Protein AF-A0A528KNQ8-F1 (afdb_monomer_lite)

pLDDT: mean 80.86, std 18.74, range [38.0, 96.81]

Secondary structure (DSSP, 8-state):
--BS---SS-----TT-BHHHHHHHTTS-HHHHHHHHTTSS---HHHHHHHHHHTT--HHHHHHHH--

Radius of gyration: 11.31 Å; chains: 1; bounding box: 28×27×25 Å

Structure (mmCIF, N/CA/C/O backbone):
data_AF-A0A528KNQ8-F1
#
_entry.id   AF-A0A528KNQ8-F1
#
loop_
_atom_site.group_PDB
_atom_site.id
_atom_site.type_symbol
_atom_site.label_atom_id
_atom_site.label_alt_id
_atom_site.label_comp_id
_atom_site.label_asym_id
_atom_site.label_entity_id
_atom_site.label_seq_id
_atom_site.pdbx_PDB_ins_code
_atom_site.Cartn_x
_atom_site.Cartn_y
_atom_site.Cartn_z
_atom_site.occupancy
_atom_site.B_iso_or_equiv
_atom_site.auth_seq_id
_atom_site.auth_comp_id
_atom_site.auth_asym_id
_atom_site.auth_atom_id
_atom_site.pdbx_PDB_model_num
ATOM 1 N N . MET A 1 1 ? 0.238 17.415 4.861 1.00 39.62 1 MET A N 1
ATOM 2 C CA . MET A 1 1 ? -0.732 16.317 4.660 1.00 39.62 1 MET A CA 1
ATOM 3 C C . MET A 1 1 ? 0.031 15.128 4.089 1.00 39.62 1 MET A C 1
ATOM 5 O O . MET A 1 1 ? 0.601 15.309 3.017 1.00 39.62 1 MET A O 1
ATOM 9 N N . PRO A 1 2 ? 0.144 13.983 4.787 1.00 45.91 2 PRO A N 1
ATOM 10 C CA . PRO A 1 2 ? 0.867 12.825 4.263 1.00 45.91 2 PRO A CA 1
ATOM 11 C C . PRO A 1 2 ? 0.072 12.235 3.089 1.00 45.91 2 PRO A C 1
ATOM 13 O O . PRO A 1 2 ? -1.058 11.774 3.258 1.00 45.91 2 PRO A O 1
ATOM 16 N N . ARG A 1 3 ? 0.626 12.358 1.878 1.00 53.22 3 ARG A N 1
ATOM 17 C CA . ARG A 1 3 ? 0.079 11.766 0.651 1.00 53.22 3 ARG A CA 1
ATOM 18 C C . ARG A 1 3 ? 0.498 10.307 0.593 1.00 53.22 3 ARG A C 1
ATOM 20 O O . ARG A 1 3 ? 1.674 10.034 0.819 1.00 53.22 3 ARG A O 1
ATOM 27 N N . ALA A 1 4 ? -0.447 9.429 0.269 1.00 50.66 4 ALA A N 1
ATOM 28 C CA . ALA A 1 4 ? -0.107 8.055 -0.037 1.00 50.66 4 ALA A CA 1
ATOM 29 C C . ALA A 1 4 ? 0.736 7.998 -1.329 1.00 50.66 4 ALA A C 1
ATOM 31 O O . ALA A 1 4 ? 0.520 8.768 -2.266 1.00 50.66 4 ALA A O 1
ATOM 32 N N . LEU A 1 5 ? 1.741 7.139 -1.284 1.00 53.59 5 LEU A N 1
ATOM 33 C CA . LEU A 1 5 ? 2.979 6.994 -2.043 1.00 53.59 5 LEU A CA 1
ATOM 34 C C . LEU A 1 5 ? 3.052 7.536 -3.491 1.00 53.59 5 LEU A C 1
ATOM 36 O O . LEU A 1 5 ? 2.257 7.197 -4.364 1.00 53.59 5 LEU A O 1
ATOM 40 N N . ASN A 1 6 ? 4.140 8.270 -3.763 1.00 49.06 6 ASN A N 1
ATOM 41 C CA . ASN A 1 6 ? 4.680 8.556 -5.097 1.00 49.06 6 ASN A CA 1
ATOM 42 C C . ASN A 1 6 ? 5.671 7.437 -5.470 1.00 49.06 6 ASN A C 1
ATOM 44 O O . ASN A 1 6 ? 6.883 7.601 -5.322 1.00 49.06 6 ASN A O 1
ATOM 48 N N . ILE A 1 7 ? 5.163 6.262 -5.854 1.00 47.34 7 ILE A N 1
ATOM 49 C CA . ILE A 1 7 ? 6.011 5.172 -6.354 1.00 47.34 7 ILE A CA 1
ATOM 50 C C . ILE A 1 7 ? 6.445 5.542 -7.783 1.00 47.34 7 ILE A C 1
ATOM 52 O O . ILE A 1 7 ? 5.614 5.885 -8.618 1.00 47.34 7 ILE A O 1
ATOM 56 N N . GLY A 1 8 ? 7.756 5.583 -8.033 1.00 46.09 8 GLY A N 1
ATOM 57 C CA . GLY A 1 8 ? 8.393 6.222 -9.193 1.00 46.09 8 GLY A CA 1
ATOM 58 C C . GLY A 1 8 ? 8.160 5.551 -10.548 1.00 46.09 8 GLY A C 1
ATOM 59 O O . GLY A 1 8 ? 9.102 5.111 -11.197 1.00 46.09 8 GLY A O 1
ATOM 60 N N . SER A 1 9 ? 6.926 5.508 -11.018 1.00 38.00 9 SER A N 1
ATOM 61 C CA . SER A 1 9 ? 6.576 5.223 -12.406 1.00 38.00 9 SER A CA 1
ATOM 62 C C . SER A 1 9 ? 5.464 6.181 -12.813 1.00 38.00 9 SER A C 1
ATOM 64 O O . SER 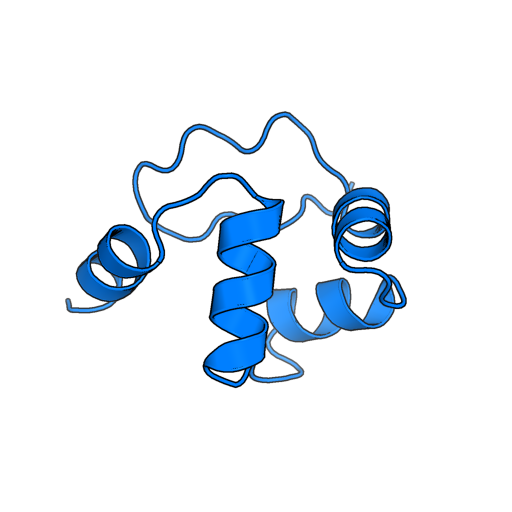A 1 9 ? 4.849 6.836 -11.977 1.00 38.00 9 SER A O 1
ATOM 66 N N . ARG A 1 10 ? 5.208 6.313 -14.109 1.00 43.50 10 ARG A N 1
ATOM 67 C CA . ARG A 1 10 ? 4.184 7.200 -14.681 1.00 43.50 10 ARG A CA 1
ATOM 68 C C . ARG A 1 10 ? 2.744 6.761 -14.347 1.00 43.50 10 ARG A C 1
ATOM 70 O O . ARG A 1 10 ? 1.838 7.029 -15.133 1.00 43.50 10 ARG A O 1
ATOM 77 N N . ALA A 1 11 ? 2.521 6.114 -13.203 1.00 48.81 11 ALA A N 1
ATOM 78 C CA . ALA A 1 11 ? 1.205 5.925 -12.632 1.00 48.81 11 ALA A CA 1
ATOM 79 C C . ALA A 1 11 ? 0.574 7.314 -12.477 1.00 48.81 11 ALA A C 1
ATOM 81 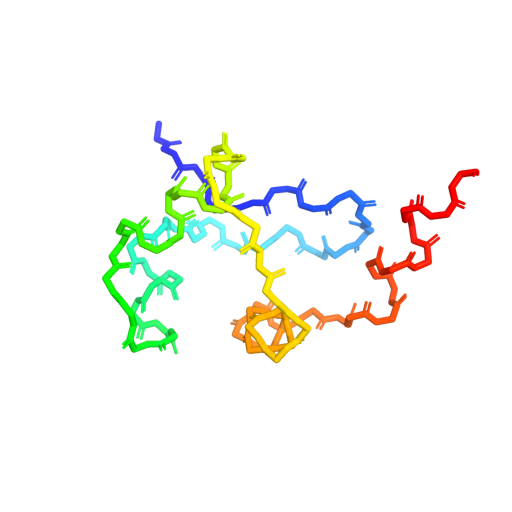O O . ALA A 1 11 ? 1.152 8.218 -11.864 1.00 48.81 11 ALA A O 1
ATOM 82 N N . LYS A 1 12 ? -0.579 7.517 -13.125 1.00 48.34 12 LYS A N 1
ATOM 83 C CA . LYS A 1 12 ? -1.357 8.759 -13.017 1.00 48.34 12 LYS A CA 1
ATOM 84 C C . LYS A 1 12 ? -1.426 9.134 -11.535 1.00 48.34 12 LYS A C 1
ATOM 86 O O . LYS A 1 12 ? -1.683 8.230 -10.744 1.00 48.34 12 LYS A O 1
ATOM 91 N N . PRO A 1 13 ? -1.204 10.407 -11.150 1.00 47.84 13 PRO A N 1
ATOM 92 C CA . PRO A 1 13 ? -1.196 10.798 -9.747 1.00 47.84 13 PRO A CA 1
ATOM 93 C C . PRO A 1 13 ? -2.462 10.245 -9.105 1.00 47.84 13 PRO A C 1
ATOM 95 O O . PRO A 1 13 ? -3.564 10.645 -9.495 1.00 47.84 13 PRO A O 1
ATOM 98 N N . SER A 1 14 ? -2.295 9.277 -8.199 1.00 51.97 14 SER A N 1
ATOM 99 C CA . SER A 1 14 ? -3.381 8.688 -7.428 1.00 51.97 14 SER A CA 1
ATOM 100 C C . SER A 1 14 ? -4.102 9.870 -6.801 1.00 51.97 14 SER A C 1
ATOM 102 O O . SER A 1 14 ? -3.532 10.626 -6.014 1.00 51.97 14 SER A O 1
ATOM 104 N N . LYS A 1 15 ? -5.295 10.170 -7.321 1.00 56.62 15 LYS A N 1
ATOM 105 C CA . LYS A 1 15 ? -5.986 11.446 -7.117 1.00 56.62 15 LYS A CA 1
ATOM 106 C C . LYS A 1 15 ? -6.100 11.747 -5.621 1.00 56.62 15 LYS A C 1
ATOM 108 O O . LYS A 1 15 ? -7.013 11.259 -4.979 1.00 56.62 15 LYS A O 1
ATOM 113 N N . GLY A 1 16 ? -5.185 12.540 -5.065 1.00 65.69 16 GLY A N 1
ATOM 114 C CA . GLY A 1 16 ? -5.264 13.104 -3.715 1.00 65.69 16 GLY A CA 1
ATOM 115 C C . GLY A 1 16 ? -5.570 12.138 -2.560 1.00 65.69 16 GLY A C 1
ATOM 116 O O . GLY A 1 16 ? -6.037 12.623 -1.532 1.00 65.69 16 GLY A O 1
ATOM 117 N N . LEU A 1 17 ? -5.340 10.827 -2.697 1.00 80.50 17 LEU A N 1
ATOM 118 C CA . LEU A 1 17 ? -5.701 9.869 -1.654 1.00 80.50 17 LEU A CA 1
ATOM 119 C C . LEU A 1 17 ? -4.782 10.021 -0.437 1.00 80.50 17 LEU A C 1
ATOM 121 O O . LEU A 1 17 ? -3.554 10.106 -0.535 1.00 80.50 17 LEU A O 1
ATOM 125 N N . THR A 1 18 ? -5.404 10.074 0.734 1.00 87.88 18 THR A N 1
ATOM 126 C CA . THR A 1 18 ? -4.713 10.041 2.022 1.00 87.88 18 THR A CA 1
ATOM 127 C C . THR A 1 18 ? -4.347 8.604 2.388 1.00 87.88 18 THR A C 1
ATOM 129 O O . THR A 1 18 ? -5.002 7.655 1.958 1.00 87.88 18 THR A O 1
ATOM 132 N N . GLN A 1 19 ? -3.345 8.433 3.252 1.00 88.31 19 GLN A N 1
ATOM 133 C CA . GLN A 1 19 ? -2.973 7.113 3.779 1.00 88.31 19 GLN A CA 1
ATOM 134 C C . GLN A 1 19 ? -4.154 6.381 4.435 1.00 88.31 19 GLN A C 1
ATOM 136 O O . GLN A 1 19 ? -4.248 5.162 4.347 1.00 88.31 19 GLN A O 1
ATOM 141 N N . ALA A 1 20 ? -5.065 7.121 5.077 1.00 91.06 20 ALA A N 1
ATOM 142 C CA . ALA A 1 20 ? -6.263 6.557 5.690 1.00 91.06 20 ALA A CA 1
ATOM 143 C C . ALA A 1 20 ? -7.222 5.967 4.646 1.00 91.06 20 ALA A C 1
ATOM 145 O O . ALA A 1 20 ? -7.715 4.864 4.842 1.00 91.06 20 ALA A O 1
ATOM 146 N N . GLN A 1 21 ? -7.426 6.659 3.522 1.00 91.25 21 GLN A N 1
ATOM 147 C CA . GLN A 1 21 ? -8.279 6.173 2.433 1.00 91.25 21 GLN A CA 1
ATOM 148 C C . GLN A 1 21 ? -7.685 4.933 1.761 1.00 91.25 21 GLN A C 1
ATOM 150 O O . GLN A 1 21 ? -8.402 3.976 1.502 1.00 91.25 21 GLN A O 1
ATOM 155 N N . VAL A 1 22 ? -6.368 4.906 1.536 1.00 90.75 22 VAL A N 1
ATOM 156 C CA . VAL A 1 22 ? -5.702 3.710 0.991 1.00 90.75 22 VAL A CA 1
ATOM 157 C C . VAL A 1 22 ? -5.813 2.535 1.964 1.00 90.75 22 VAL A C 1
ATOM 159 O O . VAL A 1 22 ? -6.095 1.414 1.557 1.00 90.75 22 VAL A O 1
ATOM 162 N N . ALA A 1 23 ? -5.656 2.785 3.263 1.00 93.94 23 ALA A N 1
ATOM 163 C CA . ALA A 1 23 ? -5.797 1.749 4.277 1.00 93.94 23 ALA A CA 1
ATOM 164 C C . ALA A 1 23 ? -7.229 1.195 4.356 1.00 93.94 23 ALA A C 1
ATOM 166 O O . ALA A 1 23 ? -7.407 -0.016 4.469 1.00 93.94 23 ALA A O 1
ATOM 167 N N . GLU A 1 24 ? -8.236 2.063 4.228 1.00 95.06 24 GLU A N 1
ATOM 168 C CA . GLU A 1 24 ? -9.646 1.677 4.142 1.00 95.06 24 GLU A CA 1
ATOM 169 C C . GLU A 1 24 ? -9.908 0.778 2.927 1.00 95.06 24 GLU A C 1
ATOM 171 O O . GLU A 1 24 ? -10.490 -0.294 3.080 1.00 95.06 24 GLU A O 1
ATOM 176 N N . MET A 1 25 ? -9.393 1.146 1.749 1.00 93.44 25 MET A N 1
ATOM 177 C CA . MET A 1 25 ? -9.502 0.332 0.530 1.00 93.44 25 MET A CA 1
ATOM 178 C C . MET A 1 25 ? -8.841 -1.047 0.673 1.00 93.44 25 MET A C 1
ATOM 180 O O . MET A 1 25 ? -9.315 -2.020 0.093 1.00 93.44 25 MET A O 1
ATOM 184 N N . LEU A 1 26 ? -7.773 -1.142 1.468 1.00 93.88 26 LEU A N 1
ATOM 185 C CA . LEU A 1 26 ? -7.052 -2.389 1.740 1.00 93.88 26 LEU A CA 1
ATOM 186 C C . LEU A 1 26 ? -7.647 -3.204 2.900 1.00 93.88 26 LEU A C 1
ATOM 188 O O . LEU A 1 26 ? -7.172 -4.306 3.176 1.00 93.88 26 LEU A O 1
ATOM 192 N N . GLY A 1 27 ? -8.632 -2.670 3.632 1.00 96.12 27 GLY A N 1
ATOM 193 C CA . GLY A 1 27 ? -9.126 -3.286 4.867 1.00 96.12 27 GLY A CA 1
ATOM 194 C C . GLY A 1 27 ? -8.043 -3.403 5.950 1.00 96.12 27 GLY A C 1
ATOM 195 O O . GLY A 1 27 ? -8.028 -4.362 6.725 1.00 96.12 27 GLY A O 1
ATOM 196 N N . ARG A 1 28 ? -7.095 -2.456 5.990 1.00 95.56 28 ARG A N 1
ATOM 197 C CA . ARG A 1 28 ? -5.952 -2.441 6.916 1.00 95.56 28 ARG A CA 1
ATOM 198 C C . ARG A 1 28 ? -5.960 -1.183 7.796 1.00 95.56 28 ARG A C 1
ATOM 200 O O . ARG A 1 28 ? -6.563 -0.175 7.440 1.00 95.56 28 ARG A O 1
ATOM 207 N N . PRO A 1 29 ? -5.261 -1.185 8.946 1.00 96.06 29 PRO A N 1
ATOM 208 C CA . PRO A 1 29 ? -5.042 0.037 9.721 1.00 96.06 29 PRO A CA 1
ATOM 209 C C . PRO A 1 29 ? -4.213 1.066 8.937 1.00 96.06 29 PRO A C 1
ATOM 211 O O . PRO A 1 29 ? -3.281 0.685 8.235 1.00 96.06 29 PRO A O 1
ATOM 214 N N . GLN A 1 30 ? -4.444 2.370 9.130 1.00 94.50 30 GLN A N 1
ATOM 215 C CA . GLN A 1 30 ? -3.637 3.428 8.485 1.00 94.50 30 GLN A CA 1
ATOM 216 C C . GLN A 1 30 ? -2.130 3.303 8.772 1.00 94.50 30 GLN A C 1
ATOM 218 O O . GLN A 1 30 ? -1.308 3.635 7.917 1.00 94.50 30 GLN A O 1
ATOM 223 N N . SER A 1 31 ? -1.757 2.744 9.927 1.00 94.50 31 SER A N 1
ATOM 224 C CA . SER A 1 31 ? -0.361 2.473 10.278 1.00 94.50 31 SER A CA 1
ATOM 225 C C . SER A 1 31 ? 0.311 1.436 9.371 1.00 94.50 31 SER A C 1
ATOM 227 O O . SER A 1 31 ? 1.531 1.456 9.257 1.00 94.50 31 SER A O 1
ATOM 229 N N . PHE A 1 32 ? -0.447 0.556 8.706 1.00 95.19 32 PHE A N 1
ATOM 230 C CA . PHE A 1 32 ? 0.082 -0.332 7.669 1.00 95.19 32 PHE A CA 1
ATOM 231 C C . PHE A 1 32 ? 0.671 0.495 6.523 1.00 95.19 32 PHE A C 1
ATOM 233 O O . PHE A 1 32 ? 1.849 0.340 6.206 1.00 95.19 32 PHE A O 1
ATOM 240 N N . VAL A 1 33 ? -0.124 1.436 6.001 1.00 93.44 33 VAL A N 1
ATOM 241 C CA . VAL A 1 33 ? 0.269 2.358 4.927 1.00 93.44 33 VAL A CA 1
ATOM 242 C C . VAL A 1 33 ? 1.417 3.255 5.363 1.00 93.44 33 VAL A C 1
ATOM 244 O O . VAL A 1 33 ? 2.460 3.280 4.718 1.00 93.44 33 VAL A O 1
ATOM 247 N N . ALA A 1 34 ? 1.294 3.908 6.519 1.00 91.25 34 ALA A N 1
ATOM 248 C CA . ALA A 1 34 ? 2.344 4.791 7.022 1.00 91.25 34 ALA A CA 1
ATOM 249 C C . ALA A 1 34 ? 3.707 4.088 7.163 1.00 91.25 34 ALA A C 1
ATOM 251 O O . ALA A 1 34 ? 4.731 4.666 6.806 1.00 91.25 34 ALA A O 1
ATOM 252 N N . LYS A 1 35 ? 3.728 2.834 7.637 1.00 92.44 35 LYS A N 1
ATOM 253 C CA . LYS A 1 35 ? 4.971 2.084 7.859 1.00 92.44 35 LYS A CA 1
ATOM 254 C C . LYS A 1 35 ? 5.675 1.686 6.569 1.00 92.44 35 LYS A C 1
ATOM 256 O O . LYS A 1 35 ? 6.901 1.775 6.523 1.00 92.44 35 LYS A O 1
ATOM 261 N N . TYR A 1 36 ? 4.949 1.228 5.544 1.00 92.69 36 TYR A N 1
ATOM 262 C CA . TYR A 1 36 ? 5.611 0.865 4.287 1.00 92.69 36 TYR A CA 1
ATOM 263 C C . TYR A 1 36 ? 5.998 2.086 3.458 1.00 92.69 36 TYR A C 1
ATOM 265 O O . TYR A 1 36 ? 7.018 2.058 2.775 1.00 92.69 36 TYR A O 1
ATOM 273 N N . GLU A 1 37 ? 5.246 3.182 3.559 1.00 87.31 37 GLU A N 1
ATOM 274 C CA . GLU A 1 37 ? 5.616 4.433 2.897 1.00 87.31 37 GLU A CA 1
ATOM 275 C C . GLU A 1 37 ? 6.791 5.131 3.579 1.00 87.31 37 GLU A C 1
ATOM 277 O O . GLU A 1 37 ? 7.637 5.717 2.907 1.00 87.31 37 GLU A O 1
ATOM 282 N N . GLY A 1 38 ? 6.874 5.032 4.908 1.00 87.50 38 GLY A N 1
ATOM 283 C CA . GLY A 1 38 ? 8.002 5.523 5.698 1.00 87.50 38 GLY A CA 1
ATOM 284 C C . GLY A 1 38 ? 9.247 4.633 5.639 1.00 87.50 38 GLY A C 1
ATOM 285 O O . GLY A 1 38 ? 10.272 4.991 6.209 1.00 87.50 38 GLY A O 1
ATOM 286 N N . GLY A 1 39 ? 9.180 3.470 4.980 1.00 87.38 39 GLY A N 1
ATOM 287 C CA . GLY A 1 39 ? 10.292 2.516 4.897 1.00 87.38 39 GLY A CA 1
ATOM 288 C C . GLY A 1 39 ? 10.584 1.750 6.196 1.00 87.38 39 GLY A C 1
ATOM 289 O O . GLY A 1 39 ? 11.546 0.987 6.253 1.00 87.38 39 GLY A O 1
ATOM 290 N N . GLU A 1 40 ? 9.751 1.904 7.226 1.00 93.69 40 GLU A N 1
ATOM 291 C CA . GLU A 1 40 ? 9.854 1.176 8.499 1.00 93.69 40 GLU A CA 1
ATOM 292 C C . GLU A 1 40 ? 9.482 -0.305 8.354 1.00 93.69 40 GLU A C 1
ATOM 294 O O . GLU A 1 40 ? 9.894 -1.148 9.153 1.00 93.69 40 GLU A O 1
ATOM 299 N N . ARG A 1 41 ? 8.687 -0.635 7.331 1.00 93.12 41 ARG A N 1
ATOM 300 C CA . ARG A 1 41 ? 8.260 -2.000 7.024 1.00 93.12 41 ARG A CA 1
ATOM 301 C C . ARG A 1 41 ? 8.360 -2.266 5.529 1.00 93.12 41 ARG A C 1
ATOM 303 O O . ARG A 1 41 ? 7.948 -1.451 4.714 1.00 93.12 41 ARG A O 1
ATOM 310 N N . ARG A 1 42 ? 8.850 -3.449 5.164 1.00 94.44 42 ARG A N 1
ATOM 311 C CA . ARG A 1 42 ? 8.806 -3.930 3.778 1.00 94.44 42 ARG A CA 1
ATOM 312 C C . ARG A 1 42 ? 7.444 -4.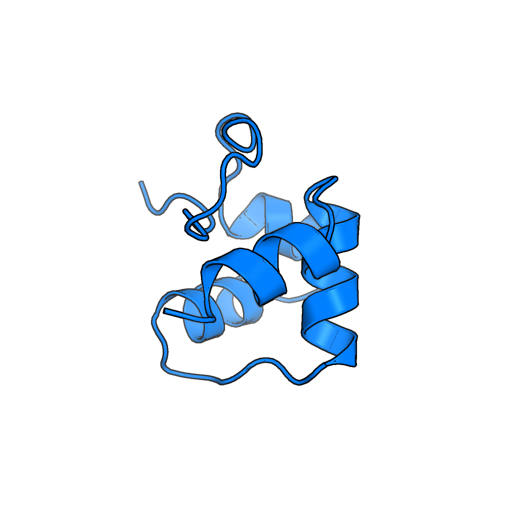560 3.491 1.00 94.44 42 ARG A C 1
ATOM 314 O O . ARG A 1 42 ? 6.908 -5.249 4.355 1.00 94.44 42 ARG A O 1
ATOM 321 N N . LEU A 1 43 ? 6.915 -4.321 2.296 1.00 93.88 43 LEU A N 1
ATOM 322 C CA . LEU A 1 43 ? 5.803 -5.102 1.758 1.00 93.88 43 LEU A CA 1
ATOM 323 C C . LEU A 1 43 ? 6.347 -6.427 1.230 1.00 93.88 43 LEU A C 1
ATOM 325 O O . LEU A 1 43 ? 7.404 -6.443 0.592 1.00 93.88 43 LEU A O 1
ATOM 329 N N . ASP A 1 44 ? 5.641 -7.521 1.496 1.00 96.06 44 ASP A N 1
ATOM 330 C CA . ASP A 1 44 ? 5.836 -8.731 0.701 1.00 96.06 44 ASP A CA 1
ATOM 331 C C . ASP A 1 44 ? 5.167 -8.593 -0.679 1.00 96.06 44 ASP A C 1
ATOM 333 O O . ASP A 1 44 ? 4.530 -7.584 -0.992 1.00 96.06 44 ASP A O 1
ATOM 337 N N . ILE A 1 45 ? 5.351 -9.594 -1.542 1.00 95.56 45 ILE A N 1
ATOM 338 C CA . ILE A 1 45 ? 4.859 -9.521 -2.919 1.00 95.56 45 ILE A CA 1
ATOM 339 C C . ILE A 1 45 ? 3.328 -9.550 -3.012 1.00 95.56 45 ILE A C 1
ATOM 341 O O . ILE A 1 45 ? 2.775 -8.924 -3.908 1.00 95.56 45 ILE A O 1
ATOM 345 N N . ILE A 1 46 ? 2.639 -10.238 -2.099 1.00 96.81 46 ILE A N 1
ATOM 346 C CA . ILE A 1 46 ? 1.173 -10.295 -2.085 1.00 96.81 46 ILE A CA 1
ATOM 347 C C . ILE A 1 46 ? 0.627 -8.946 -1.629 1.00 96.81 46 ILE A C 1
ATOM 349 O O . ILE A 1 46 ? -0.226 -8.370 -2.295 1.00 96.81 46 ILE A O 1
ATOM 353 N N . GLU A 1 47 ? 1.197 -8.388 -0.562 1.00 95.88 47 GLU A N 1
ATOM 354 C CA . GLU A 1 47 ? 0.827 -7.061 -0.075 1.00 95.88 47 GLU A CA 1
ATOM 355 C C . GLU A 1 47 ? 1.113 -5.966 -1.114 1.00 95.88 47 GLU A C 1
ATOM 357 O O . GLU A 1 47 ? 0.341 -5.019 -1.251 1.00 95.88 47 GLU A O 1
ATOM 362 N N . PHE A 1 48 ? 2.206 -6.088 -1.870 1.00 94.81 48 PHE A N 1
ATOM 363 C CA . PHE A 1 48 ? 2.492 -5.198 -2.991 1.00 94.81 48 PHE A CA 1
ATOM 364 C C . PHE A 1 48 ? 1.405 -5.277 -4.069 1.00 94.81 48 PHE A C 1
ATOM 366 O O . PHE A 1 48 ? 0.911 -4.236 -4.501 1.00 94.81 48 PHE A O 1
ATOM 373 N N . LEU A 1 49 ? 0.9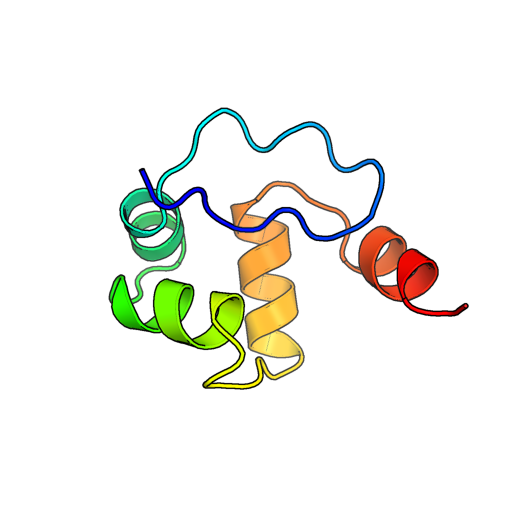93 -6.486 -4.466 1.00 95.62 49 LEU A N 1
ATOM 374 C CA . LEU A 1 49 ? -0.080 -6.674 -5.446 1.00 95.62 49 LEU A CA 1
ATOM 375 C C . LEU A 1 49 ? -1.404 -6.074 -4.956 1.00 95.62 49 LEU A C 1
ATOM 377 O O . LEU A 1 49 ? -2.037 -5.332 -5.708 1.00 95.62 49 LEU A O 1
ATOM 381 N N . ASP A 1 50 ? -1.766 -6.301 -3.691 1.00 95.62 50 ASP A N 1
ATOM 382 C CA . ASP A 1 50 ? -2.962 -5.718 -3.069 1.00 95.62 50 ASP A CA 1
ATOM 383 C C . ASP A 1 50 ? -2.933 -4.181 -3.123 1.00 95.62 50 ASP A C 1
ATOM 385 O O . ASP A 1 50 ? -3.914 -3.545 -3.514 1.00 95.62 50 ASP A O 1
ATOM 389 N N . VAL A 1 51 ? -1.789 -3.571 -2.789 1.00 93.06 51 VAL A N 1
ATOM 390 C CA . VAL A 1 51 ? -1.595 -2.113 -2.856 1.00 93.06 51 VAL A CA 1
ATOM 391 C C . VAL A 1 51 ? -1.727 -1.601 -4.290 1.00 93.06 51 VAL A C 1
ATOM 393 O O . VAL A 1 51 ? -2.405 -0.600 -4.517 1.00 93.06 51 VAL A O 1
ATOM 396 N N . THR A 1 52 ? -1.122 -2.274 -5.271 1.00 91.94 52 THR A N 1
ATOM 397 C CA . THR A 1 52 ? -1.218 -1.856 -6.681 1.00 91.94 52 THR A CA 1
ATOM 398 C C . THR A 1 52 ? -2.637 -1.977 -7.230 1.00 91.94 52 THR A C 1
ATOM 400 O O . THR A 1 52 ? -3.100 -1.063 -7.909 1.00 91.94 52 THR A O 1
ATOM 403 N N . ALA A 1 53 ? -3.371 -3.026 -6.849 1.00 91.38 53 ALA A N 1
ATOM 404 C CA . ALA A 1 53 ? -4.772 -3.196 -7.211 1.00 91.38 53 ALA A CA 1
ATOM 405 C C . ALA A 1 53 ? -5.659 -2.110 -6.581 1.00 91.38 53 ALA A C 1
ATOM 407 O O . ALA A 1 53 ? -6.488 -1.517 -7.269 1.00 91.38 53 ALA A O 1
ATOM 408 N N . ALA A 1 54 ? -5.453 -1.792 -5.297 1.00 90.81 54 ALA A N 1
ATOM 409 C CA . ALA A 1 54 ? -6.190 -0.727 -4.616 1.00 90.81 54 ALA A CA 1
ATOM 410 C C . ALA A 1 54 ? -5.943 0.656 -5.242 1.00 90.81 54 ALA A C 1
ATOM 412 O O . ALA A 1 54 ? -6.816 1.518 -5.213 1.00 90.81 54 ALA A O 1
ATOM 413 N N . LEU A 1 55 ? -4.763 0.878 -5.819 1.00 87.31 55 LEU A N 1
ATOM 414 C CA . LEU A 1 55 ? -4.391 2.149 -6.440 1.00 87.31 55 LEU A CA 1
ATOM 415 C C . LEU A 1 55 ? -4.666 2.212 -7.949 1.00 87.31 55 LEU A C 1
ATOM 417 O O . LEU A 1 55 ? -4.346 3.235 -8.555 1.00 87.31 55 LEU A O 1
ATOM 421 N N . ASP A 1 56 ? -5.260 1.167 -8.538 1.00 87.00 56 ASP A N 1
ATOM 422 C CA . ASP A 1 56 ? -5.467 1.039 -9.990 1.00 87.00 56 ASP A CA 1
ATOM 423 C C . ASP A 1 56 ? -4.155 1.253 -10.776 1.00 87.00 56 ASP A C 1
ATOM 425 O O . ASP A 1 56 ? -4.079 2.018 -11.741 1.00 87.00 56 ASP A O 1
ATOM 429 N N . ALA A 1 57 ? -3.078 0.621 -10.296 1.00 87.38 57 ALA A N 1
ATOM 430 C CA . ALA A 1 57 ? -1.732 0.714 -10.851 1.00 87.38 57 ALA A CA 1
ATOM 431 C C . ALA A 1 57 ? -1.233 -0.654 -11.337 1.00 87.38 57 ALA A C 1
ATOM 433 O O . ALA A 1 57 ? -1.530 -1.683 -10.731 1.00 87.38 57 ALA A O 1
ATOM 434 N N . ASP A 1 58 ? -0.428 -0.664 -12.404 1.00 89.56 58 ASP A N 1
AT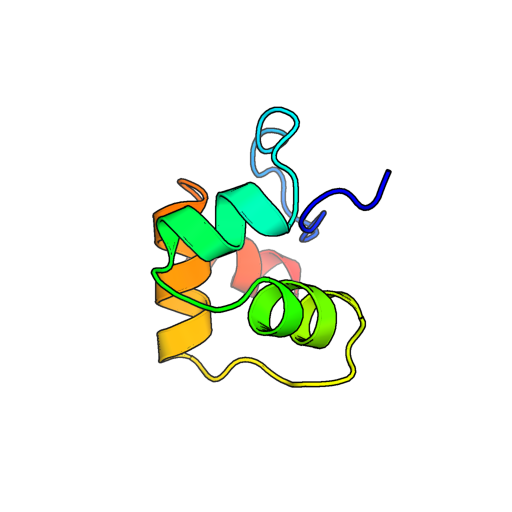OM 435 C CA . ASP A 1 58 ? 0.185 -1.894 -12.910 1.00 89.56 58 ASP A CA 1
ATOM 436 C C . ASP A 1 58 ? 1.443 -2.253 -12.083 1.00 89.56 58 ASP A C 1
ATOM 438 O O . ASP A 1 58 ? 2.430 -1.502 -12.095 1.00 89.56 58 ASP A O 1
ATOM 442 N N . PRO A 1 59 ? 1.457 -3.400 -11.373 1.00 91.94 59 PRO A N 1
ATOM 443 C CA . PRO A 1 59 ? 2.618 -3.835 -10.600 1.00 91.94 59 PRO A CA 1
ATOM 444 C C . PRO A 1 59 ? 3.866 -4.078 -11.461 1.00 91.94 59 PRO A C 1
ATOM 446 O O . PRO A 1 59 ? 4.983 -3.844 -10.995 1.00 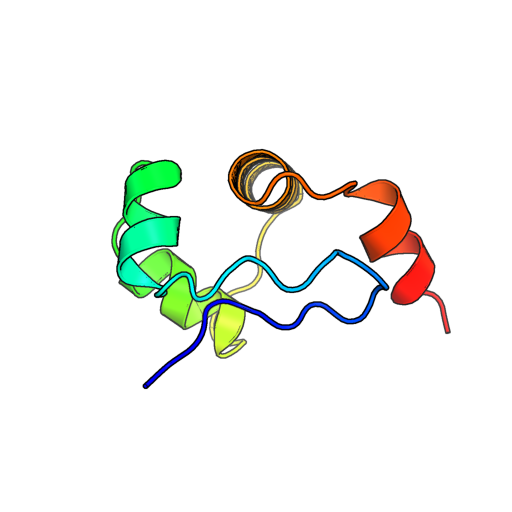91.94 59 PRO A O 1
ATOM 449 N N . CYS A 1 60 ? 3.711 -4.519 -12.711 1.00 92.56 60 CYS A N 1
ATOM 450 C CA . CYS A 1 60 ? 4.827 -4.764 -13.621 1.00 92.56 60 CYS A CA 1
ATOM 451 C C . CYS A 1 60 ? 5.495 -3.455 -14.052 1.00 92.56 60 CYS A C 1
ATOM 453 O O . CYS A 1 60 ? 6.725 -3.386 -14.071 1.00 92.56 60 CYS A O 1
ATOM 455 N N . GLU A 1 61 ? 4.718 -2.407 -14.347 1.00 89.94 61 GLU A N 1
ATOM 456 C CA . GLU A 1 61 ? 5.270 -1.084 -14.677 1.00 89.94 61 GLU A CA 1
ATOM 457 C C . GLU A 1 61 ? 6.096 -0.514 -13.517 1.00 89.94 61 GLU A C 1
ATOM 459 O O . GLU A 1 61 ? 7.180 0.038 -13.731 1.00 89.94 61 GLU A O 1
ATOM 464 N N . ILE A 1 62 ? 5.618 -0.699 -12.283 1.00 87.88 62 ILE A N 1
ATOM 465 C CA . ILE A 1 62 ? 6.318 -0.270 -11.070 1.00 87.88 62 ILE A CA 1
ATOM 466 C C . ILE A 1 62 ? 7.622 -1.053 -10.884 1.00 87.88 62 ILE A C 1
ATOM 468 O O . ILE A 1 62 ? 8.665 -0.457 -10.635 1.00 87.88 62 ILE A O 1
ATOM 472 N N . LEU A 1 63 ? 7.605 -2.381 -11.021 1.00 89.81 63 LEU A N 1
ATOM 473 C CA . LEU A 1 63 ? 8.820 -3.190 -10.872 1.00 89.81 63 LEU A CA 1
ATOM 474 C C . LEU A 1 63 ? 9.866 -2.870 -11.947 1.00 89.81 63 LEU A C 1
ATOM 476 O O . LEU A 1 63 ? 11.060 -2.806 -11.648 1.00 89.81 63 LEU A O 1
ATOM 480 N N . LEU A 1 64 ? 9.430 -2.633 -13.187 1.00 89.25 64 LEU A N 1
ATOM 481 C CA . LEU A 1 64 ? 10.317 -2.232 -14.277 1.00 89.25 64 LEU A CA 1
ATOM 482 C C . LEU A 1 64 ? 10.978 -0.878 -14.012 1.00 89.25 64 LEU A C 1
ATOM 484 O O . LEU A 1 64 ? 12.141 -0.707 -14.369 1.00 89.25 64 LEU A O 1
ATOM 488 N N . SER A 1 65 ? 10.287 0.060 -13.356 1.00 84.62 65 SER A N 1
ATOM 489 C CA . SER A 1 65 ? 10.864 1.369 -13.039 1.00 84.62 65 SER A CA 1
ATOM 490 C C . SER A 1 65 ? 11.911 1.332 -11.921 1.00 84.62 65 SER A C 1
ATOM 492 O O . SER A 1 65 ? 12.744 2.232 -11.839 1.00 84.62 65 SER A O 1
ATOM 494 N N . LEU A 1 66 ? 11.914 0.285 -11.087 1.00 83.38 66 LEU A N 1
ATOM 495 C CA . LEU A 1 66 ? 12.921 0.078 -10.037 1.00 83.38 66 LEU A CA 1
ATOM 496 C C . LEU A 1 66 ? 14.232 -0.513 -10.569 1.00 83.38 66 LEU A C 1
ATOM 498 O O . LEU A 1 66 ? 15.268 -0.411 -9.910 1.00 83.38 66 LEU A O 1
ATOM 502 N N . ARG A 1 67 ? 14.204 -1.136 -11.751 1.00 71.81 67 ARG A N 1
ATOM 503 C CA . ARG A 1 67 ? 15.382 -1.705 -12.410 1.00 71.81 67 ARG A CA 1
ATOM 504 C C . ARG A 1 67 ? 16.158 -0.586 -13.116 1.00 71.81 67 ARG A C 1
ATOM 506 O O . ARG A 1 67 ? 16.015 -0.403 -14.321 1.00 71.81 67 ARG A O 1
ATOM 513 N N . THR A 1 68 ? 16.926 0.186 -12.345 1.00 57.41 68 THR A N 1
ATOM 514 C CA . THR A 1 68 ? 17.938 1.119 -12.883 1.00 57.41 68 THR A CA 1
ATOM 515 C C . THR A 1 68 ? 19.187 0.354 -13.307 1.00 57.41 68 THR A C 1
ATOM 517 O O . THR A 1 68 ? 19.513 -0.649 -12.629 1.00 57.41 68 THR A O 1
#

Sequence (68 aa):
MPRALNIGSRAKPSKGLTQAQVAEMLGRPQSFVAKYEGGERRLDIIEFLDVTAALDADPCEILLSLRT

Foldseek 3Di:
DDFQDPLPFVQPRLPRDDLCNLCVLLVHHSVVRVCCRVVVDPDDPVSLVSSCVSSVHDSVRSVVRVPD